Protein AF-A0A816FSH5-F1 (afdb_monomer_lite)

Sequence (154 aa):
LALAVTDDYLHYEYKNKTFIEIRSDYFDSELVEPGPEPQRLSDGNYLFLYNSARRLPLPNNHFKPDWDREYNLGWVIMDGNDPTKILARSERPILTPKLDWERCDFTSKKWARRGLTPRVVFAEGWKKIATNQFILWYQGCDTVTGIAKVIVEF

Radius of gyration: 16.86 Å; chains: 1; bounding box: 37×35×50 Å

Secondary structure (DSSP, 8-state):
-EEEE-SSSS-PEEEEEESS---TTSTTSSEEEE-SPPEE-TTS-EEEEEEEEEE-PPPTT-SSTT--EEEEEEEEEE-SS-TTSEEEE-SS-SB---SHHHH--TT-TTTTTT-SSSSBEEEEEEEEEETTEEEEEEEETTTEEEEEEEE---

Organism: NCBI:txid433720

Structure (mmCIF, N/CA/C/O backbone):
data_AF-A0A816FSH5-F1
#
_entry.id   AF-A0A816FSH5-F1
#
loop_
_atom_site.group_PDB
_atom_site.id
_atom_site.type_symbol
_atom_site.label_atom_id
_atom_site.label_alt_id
_atom_site.label_comp_id
_atom_site.label_asym_id
_atom_site.label_entity_id
_atom_site.label_seq_id
_atom_site.pdbx_PDB_ins_code
_atom_site.Cartn_x
_atom_site.Cartn_y
_atom_site.Cartn_z
_atom_site.occupancy
_atom_site.B_iso_or_equiv
_atom_site.auth_seq_id
_atom_site.auth_comp_id
_atom_site.auth_asym_id
_atom_site.auth_atom_id
_atom_site.pdbx_PDB_model_num
ATOM 1 N N . LEU A 1 1 ? -1.770 -12.010 5.011 1.00 89.81 1 LEU A N 1
ATOM 2 C CA . LEU A 1 1 ? -1.478 -11.194 6.211 1.00 89.81 1 LEU A CA 1
ATOM 3 C C . LEU A 1 1 ? -2.053 -11.834 7.453 1.00 89.81 1 LEU A C 1
ATOM 5 O O . LEU A 1 1 ? -3.219 -12.201 7.433 1.00 89.81 1 LEU A O 1
ATOM 9 N N . ALA A 1 2 ? -1.255 -11.945 8.508 1.00 91.81 2 ALA A N 1
ATOM 10 C CA . ALA A 1 2 ? -1.681 -12.445 9.813 1.00 91.81 2 ALA A CA 1
ATOM 11 C C . ALA A 1 2 ? -1.414 -11.392 10.900 1.00 91.81 2 ALA A C 1
ATOM 13 O O . ALA A 1 2 ? -0.844 -10.340 10.606 1.00 91.81 2 ALA A O 1
ATOM 14 N N . LEU A 1 3 ? -1.859 -11.657 12.128 1.00 92.19 3 LEU A N 1
ATOM 15 C CA . LEU A 1 3 ? -1.831 -10.695 13.229 1.00 92.19 3 LEU A CA 1
ATOM 16 C C . LEU A 1 3 ? -0.958 -11.195 14.378 1.00 92.19 3 LEU A C 1
ATOM 18 O O . LEU A 1 3 ? -0.938 -12.383 14.695 1.00 92.19 3 LEU A O 1
ATOM 22 N N . ALA A 1 4 ? -0.296 -10.259 15.045 1.00 93.38 4 ALA A N 1
ATOM 23 C CA . ALA A 1 4 ? 0.326 -10.473 16.340 1.00 93.38 4 ALA A CA 1
ATOM 24 C C . ALA A 1 4 ? -0.009 -9.286 17.248 1.00 93.38 4 ALA A C 1
ATOM 26 O O . ALA A 1 4 ? -0.170 -8.167 16.760 1.00 93.38 4 ALA A O 1
ATOM 27 N N . VAL A 1 5 ? -0.146 -9.532 18.549 1.00 93.50 5 VAL A N 1
ATOM 28 C CA . VAL A 1 5 ? -0.481 -8.499 19.543 1.00 93.50 5 VAL A CA 1
ATOM 29 C C . VAL A 1 5 ? 0.529 -8.506 20.676 1.00 93.50 5 VAL A C 1
ATOM 31 O O . VAL A 1 5 ? 1.139 -9.533 20.959 1.00 93.50 5 VAL A O 1
ATOM 34 N N . THR A 1 6 ? 0.690 -7.364 21.325 1.00 95.75 6 THR A N 1
ATOM 35 C CA . THR A 1 6 ? 1.563 -7.176 22.481 1.00 95.75 6 THR A CA 1
ATOM 36 C C . THR A 1 6 ? 0.994 -6.053 23.342 1.00 95.75 6 THR A C 1
ATOM 38 O O . THR A 1 6 ? 0.363 -5.141 22.805 1.00 95.75 6 THR A O 1
ATOM 41 N N . ASP A 1 7 ? 1.255 -6.103 24.646 1.00 96.94 7 ASP A N 1
ATOM 42 C CA . ASP A 1 7 ? 0.944 -5.020 25.588 1.00 96.94 7 ASP A CA 1
ATOM 43 C C . ASP A 1 7 ? 2.209 -4.265 26.048 1.00 96.94 7 ASP A C 1
ATOM 45 O O . ASP A 1 7 ? 2.110 -3.246 26.730 1.00 96.94 7 ASP A O 1
ATOM 49 N N . ASP A 1 8 ? 3.406 -4.746 25.680 1.00 96.44 8 ASP A N 1
ATOM 50 C CA . ASP A 1 8 ? 4.692 -4.237 26.181 1.00 96.44 8 ASP A CA 1
ATOM 51 C C . ASP A 1 8 ? 5.736 -3.943 25.092 1.00 96.44 8 ASP A C 1
ATOM 53 O O . ASP A 1 8 ? 6.848 -3.523 25.410 1.00 96.44 8 ASP A O 1
ATOM 57 N N . TYR A 1 9 ? 5.381 -4.129 23.816 1.00 95.06 9 TYR A N 1
ATOM 58 C CA . TYR A 1 9 ? 6.255 -3.956 22.647 1.00 95.06 9 TYR A CA 1
ATOM 59 C C . TYR A 1 9 ? 7.437 -4.936 22.559 1.00 95.06 9 TYR A C 1
ATOM 61 O O . TYR A 1 9 ? 8.246 -4.820 21.636 1.00 95.06 9 TYR A O 1
ATOM 69 N N . LEU A 1 10 ? 7.533 -5.912 23.465 1.00 96.88 10 LEU A N 1
ATOM 70 C CA . LEU A 1 10 ? 8.632 -6.877 23.542 1.00 96.88 10 LEU A CA 1
ATOM 71 C C . LEU A 1 10 ? 8.151 -8.305 23.276 1.00 96.88 10 LEU A C 1
ATOM 73 O O . LEU A 1 10 ? 8.797 -9.046 22.535 1.00 96.88 10 LEU A O 1
ATOM 77 N N . HIS A 1 11 ? 7.005 -8.684 23.838 1.00 96.69 11 HIS A N 1
ATOM 78 C CA . HIS A 1 11 ? 6.462 -10.034 23.751 1.00 96.69 11 HIS A CA 1
ATOM 79 C C . HIS A 1 11 ? 5.210 -10.038 22.878 1.00 96.69 11 HIS A C 1
ATOM 81 O O . HIS A 1 11 ? 4.171 -9.492 23.251 1.00 96.69 11 HIS A O 1
ATOM 87 N N . TYR A 1 12 ? 5.318 -10.659 21.703 1.00 96.50 12 TYR A N 1
ATOM 88 C CA . TYR A 1 12 ? 4.231 -10.743 20.734 1.00 96.50 12 TYR A CA 1
ATOM 89 C C . TYR A 1 12 ? 3.567 -12.119 20.758 1.00 96.50 12 TYR A C 1
ATOM 91 O O . TYR A 1 12 ? 4.228 -13.148 20.620 1.00 96.50 12 TYR A O 1
ATOM 99 N N . GLU A 1 13 ? 2.242 -12.130 20.862 1.00 95.50 13 GLU A N 1
ATOM 100 C CA . GLU A 1 13 ? 1.418 -13.321 20.694 1.00 95.50 13 GLU A C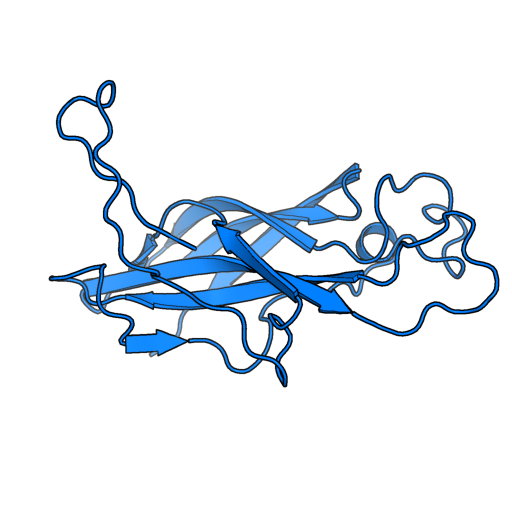A 1
ATOM 101 C C . GLU A 1 13 ? 0.867 -13.365 19.266 1.00 95.50 13 GLU A C 1
ATOM 103 O O . GLU A 1 13 ? 0.080 -12.505 18.858 1.00 95.50 13 GLU A O 1
ATOM 108 N N . TYR A 1 14 ? 1.259 -14.388 18.505 1.00 92.56 14 TYR A N 1
ATOM 109 C CA . TYR A 1 14 ? 0.691 -14.653 17.189 1.00 92.56 14 TYR A CA 1
ATOM 110 C C . TYR A 1 14 ? -0.777 -15.068 17.314 1.00 92.56 14 TYR A C 1
ATOM 112 O O . TYR A 1 14 ? -1.109 -16.082 17.932 1.00 92.56 14 TYR A O 1
ATOM 120 N N . LYS A 1 15 ? -1.666 -14.314 16.671 1.00 88.50 15 LYS A N 1
ATOM 121 C CA . LYS A 1 15 ? -3.071 -14.684 16.540 1.00 88.50 15 LYS A CA 1
ATOM 122 C C . LYS A 1 15 ? -3.189 -15.509 15.267 1.00 88.50 15 LYS A C 1
ATOM 124 O O . LYS A 1 15 ? -3.054 -14.970 14.173 1.00 88.50 15 LYS A O 1
ATOM 129 N N . ASN A 1 16 ? -3.434 -16.814 15.416 1.00 77.00 16 ASN A N 1
ATOM 130 C CA . ASN A 1 16 ? -3.551 -17.791 14.323 1.00 77.00 16 ASN A CA 1
ATOM 131 C C . ASN A 1 16 ? -4.821 -17.595 13.470 1.00 77.00 16 ASN A C 1
ATOM 133 O O . ASN A 1 16 ? -5.653 -18.488 13.329 1.00 77.00 16 ASN A O 1
ATOM 137 N N . LYS A 1 17 ? -4.994 -16.382 12.949 1.00 80.38 17 LYS A N 1
ATOM 138 C CA . LYS A 1 17 ? -6.107 -15.918 12.136 1.00 80.38 17 LYS A CA 1
ATOM 139 C C . LYS A 1 17 ? -5.515 -15.142 10.969 1.00 80.38 17 LYS A C 1
ATOM 141 O O . LYS A 1 17 ? -4.862 -14.113 11.165 1.00 80.38 17 LYS A O 1
ATOM 146 N N . THR A 1 18 ? -5.767 -15.618 9.755 1.00 85.00 18 THR A N 1
ATOM 147 C CA . THR A 1 18 ? -5.470 -14.828 8.565 1.00 85.00 18 THR A CA 1
ATOM 148 C C . THR A 1 18 ? -6.380 -13.607 8.555 1.00 85.00 18 THR A C 1
ATOM 150 O O . THR A 1 18 ? -7.596 -13.713 8.702 1.00 85.00 18 THR A O 1
ATOM 153 N N . PHE A 1 19 ? -5.775 -12.433 8.438 1.00 90.31 19 PHE A N 1
ATOM 154 C CA . PHE A 1 19 ? -6.462 -11.152 8.428 1.00 90.31 19 PHE A CA 1
ATOM 155 C C . PHE A 1 19 ? -6.829 -10.724 7.007 1.00 90.31 19 PHE A C 1
ATOM 157 O O . PHE A 1 19 ? -7.977 -10.389 6.742 1.00 90.31 19 PHE A O 1
ATOM 164 N N . ILE A 1 20 ? -5.871 -10.798 6.077 1.00 94.94 20 ILE A N 1
ATOM 165 C CA . ILE A 1 20 ? -6.096 -10.502 4.654 1.00 94.94 20 ILE A CA 1
ATOM 166 C C . ILE A 1 20 ? -5.455 -11.600 3.811 1.00 94.94 20 ILE A C 1
ATOM 168 O O . ILE A 1 20 ? -4.253 -11.851 3.923 1.00 94.94 20 ILE A O 1
ATOM 172 N N . GLU A 1 21 ? -6.254 -12.235 2.960 1.00 96.06 21 GLU A N 1
ATOM 173 C CA . GLU A 1 21 ? -5.834 -13.293 2.036 1.00 96.06 21 GLU A CA 1
ATOM 174 C C . GLU A 1 21 ? -5.641 -12.763 0.615 1.00 96.06 21 GLU A C 1
ATOM 176 O O . GLU A 1 21 ? -6.224 -11.741 0.236 1.00 96.06 21 GLU A O 1
ATOM 181 N N . ILE A 1 22 ? -4.830 -13.466 -0.176 1.00 97.56 22 ILE A N 1
ATOM 182 C CA . ILE A 1 22 ? -4.740 -13.242 -1.623 1.00 97.56 22 ILE A CA 1
ATOM 183 C C . ILE A 1 22 ? -6.084 -13.539 -2.302 1.00 97.56 22 ILE A C 1
ATOM 185 O O . ILE A 1 22 ? -6.889 -14.316 -1.788 1.00 97.56 22 ILE A O 1
ATOM 189 N N . ARG A 1 23 ? -6.328 -12.935 -3.467 1.00 97.12 23 ARG A N 1
ATOM 190 C CA . ARG A 1 23 ? -7.519 -13.209 -4.289 1.00 97.12 23 ARG A CA 1
ATOM 191 C C . ARG A 1 23 ? -7.087 -13.500 -5.724 1.00 97.12 23 ARG A C 1
ATOM 193 O O . ARG A 1 23 ? -6.554 -12.612 -6.381 1.00 97.12 23 ARG A O 1
ATOM 200 N N . SER A 1 24 ? -7.324 -14.719 -6.211 1.00 93.81 24 SER A N 1
ATOM 201 C CA . SER A 1 24 ? -6.793 -15.221 -7.494 1.00 93.81 24 SER A CA 1
ATOM 202 C C . SER A 1 24 ? -7.036 -14.294 -8.689 1.00 93.81 24 SER A C 1
ATOM 204 O O . SER A 1 24 ? -6.142 -14.120 -9.511 1.00 93.81 24 SER A O 1
ATOM 206 N N . ASP A 1 25 ? -8.206 -13.655 -8.752 1.00 93.31 25 ASP A N 1
ATOM 207 C CA . ASP A 1 25 ? -8.637 -12.865 -9.915 1.00 93.31 25 ASP A CA 1
ATOM 208 C C . ASP A 1 25 ? -8.410 -11.350 -9.761 1.00 93.31 25 ASP A C 1
ATOM 210 O O . ASP A 1 25 ? -8.940 -10.547 -10.530 1.00 93.31 25 ASP A O 1
ATOM 214 N N . TYR A 1 26 ? -7.633 -10.935 -8.758 1.00 97.06 26 TYR A N 1
ATOM 215 C CA . TYR A 1 26 ? -7.416 -9.527 -8.424 1.00 97.06 26 TYR A CA 1
ATOM 216 C C . TYR A 1 26 ? -5.940 -9.124 -8.544 1.00 97.06 26 TYR A C 1
ATOM 218 O O . TYR A 1 26 ? -5.056 -9.909 -8.890 1.00 97.06 26 TYR A O 1
ATOM 226 N N . PHE A 1 27 ? -5.667 -7.844 -8.285 1.00 97.62 27 PHE A N 1
ATOM 227 C CA . PHE A 1 27 ? -4.315 -7.277 -8.304 1.00 97.62 27 PHE A CA 1
ATOM 228 C C . PHE A 1 27 ? -3.417 -7.783 -7.162 1.00 97.62 27 PHE A C 1
ATOM 230 O O . PHE A 1 27 ? -2.206 -7.590 -7.203 1.00 97.62 27 PHE A O 1
ATOM 237 N N . ASP A 1 28 ? -4.023 -8.428 -6.171 1.00 97.75 28 ASP A N 1
ATOM 238 C CA . ASP A 1 28 ? -3.427 -8.984 -4.966 1.00 97.75 28 ASP A CA 1
ATOM 239 C C . ASP A 1 28 ? -3.528 -10.517 -4.944 1.00 97.75 28 ASP A C 1
ATOM 241 O O . ASP A 1 28 ? -3.876 -11.136 -3.936 1.00 97.75 28 ASP A O 1
ATOM 245 N N . SER A 1 29 ? -3.248 -11.123 -6.097 1.00 97.69 29 SER A N 1
ATOM 246 C CA . SER A 1 29 ? -3.382 -12.558 -6.352 1.00 97.69 29 SER A CA 1
ATOM 247 C C . SER A 1 29 ? -2.169 -13.391 -5.953 1.00 97.69 29 SER A C 1
ATOM 249 O O . SER A 1 29 ? -2.325 -14.568 -5.650 1.00 97.69 29 SER A O 1
ATOM 251 N N . GLU A 1 30 ? -0.976 -12.800 -5.918 1.00 96.81 30 GLU A N 1
ATOM 252 C CA . GLU A 1 30 ? 0.270 -13.493 -5.559 1.00 96.81 30 GLU A CA 1
ATOM 253 C C . GLU A 1 30 ? 0.728 -13.132 -4.139 1.00 96.81 30 GLU A C 1
ATOM 255 O O . GLU A 1 30 ? 1.323 -13.953 -3.444 1.00 96.81 30 GLU A O 1
ATOM 260 N N . LEU A 1 31 ? 0.467 -11.896 -3.704 1.00 96.69 31 LEU A N 1
ATOM 261 C CA . LEU A 1 31 ? 0.956 -11.368 -2.433 1.00 96.69 31 LEU A CA 1
ATOM 262 C C . LEU A 1 31 ? -0.028 -10.368 -1.832 1.00 96.69 31 LEU A C 1
ATOM 264 O O . LEU A 1 31 ? -0.592 -9.529 -2.537 1.00 96.69 31 LEU A O 1
ATOM 268 N N . VAL A 1 32 ? -0.138 -10.426 -0.506 1.00 97.69 32 VAL A N 1
ATOM 269 C CA . VAL A 1 32 ? -0.662 -9.359 0.347 1.00 97.69 32 VAL A CA 1
ATOM 270 C C . VAL A 1 32 ? 0.331 -9.169 1.492 1.00 97.69 32 VAL A C 1
ATOM 272 O O . VAL A 1 32 ? 0.541 -10.086 2.290 1.00 97.69 32 VAL A O 1
ATOM 275 N N . GLU A 1 33 ? 0.911 -7.981 1.576 1.00 97.88 33 GLU A N 1
ATOM 276 C CA . GLU A 1 33 ? 1.996 -7.606 2.480 1.00 97.88 33 GLU A CA 1
ATOM 277 C C . GLU A 1 33 ? 1.623 -6.315 3.230 1.00 97.88 33 GLU A C 1
ATOM 279 O O . GLU A 1 33 ? 0.966 -5.450 2.639 1.00 97.88 33 GLU A O 1
ATOM 284 N N . PRO A 1 34 ? 1.947 -6.162 4.530 1.00 96.88 34 PRO A N 1
ATOM 285 C CA . PRO A 1 34 ? 1.503 -4.983 5.254 1.00 96.88 34 PRO A CA 1
ATOM 286 C C . PRO A 1 34 ? 2.214 -3.742 4.702 1.00 96.88 34 PRO A C 1
ATOM 288 O O . PRO A 1 34 ? 3.381 -3.800 4.319 1.00 96.88 34 PRO A O 1
ATOM 291 N N . GLY A 1 35 ? 1.478 -2.636 4.613 1.00 97.44 35 GLY A N 1
ATOM 292 C CA . GLY A 1 35 ? 2.037 -1.326 4.302 1.00 97.44 35 GLY A CA 1
ATOM 293 C C . GLY A 1 35 ? 2.311 -0.526 5.583 1.00 97.44 35 GLY A C 1
ATOM 294 O O . GLY A 1 35 ? 2.671 -1.120 6.603 1.00 97.44 35 GLY A O 1
ATOM 295 N N . PRO A 1 36 ? 2.130 0.808 5.561 1.00 97.62 36 PRO A N 1
ATOM 296 C CA . PRO A 1 36 ? 2.289 1.641 6.750 1.00 97.62 36 PRO A CA 1
ATOM 297 C C . PRO A 1 36 ? 1.201 1.381 7.803 1.00 97.62 36 PRO A C 1
ATOM 299 O O . PRO A 1 36 ? 0.208 0.691 7.560 1.00 97.62 36 PRO A O 1
ATOM 302 N N . GLU A 1 37 ? 1.366 1.979 8.981 1.00 97.00 37 GLU A N 1
ATOM 303 C CA . GLU A 1 37 ? 0.441 1.840 10.102 1.00 97.00 37 GLU A CA 1
ATOM 304 C C . GLU A 1 37 ? -0.991 2.285 9.741 1.00 97.00 37 GLU A C 1
ATOM 306 O O . GLU A 1 37 ? -1.155 3.275 9.033 1.00 97.00 37 GLU A O 1
ATOM 311 N N . PRO A 1 38 ? -2.058 1.624 10.223 1.00 97.12 38 PRO A N 1
ATOM 312 C CA . PRO A 1 38 ? -3.425 2.066 9.954 1.00 97.12 38 PRO A CA 1
ATOM 313 C C . PRO A 1 38 ? -3.708 3.499 10.429 1.00 97.12 38 PRO A C 1
ATOM 315 O O . PRO A 1 38 ? -3.295 3.904 11.514 1.00 97.12 38 PRO A O 1
ATOM 318 N N . GLN A 1 39 ? -4.488 4.257 9.658 1.00 97.81 39 GLN A N 1
ATOM 319 C CA . GLN A 1 39 ? -4.859 5.638 9.974 1.00 97.81 39 GLN A CA 1
ATOM 320 C C . GLN A 1 39 ? -6.339 5.756 10.307 1.00 97.81 39 GLN A C 1
ATOM 322 O O . GLN A 1 39 ? -7.199 5.256 9.584 1.00 97.81 39 GLN A O 1
ATOM 327 N N . ARG A 1 40 ? -6.651 6.478 11.386 1.00 97.31 40 ARG A N 1
ATOM 328 C CA . ARG A 1 40 ? -8.036 6.701 11.809 1.00 97.31 40 ARG A CA 1
ATOM 329 C C . ARG A 1 40 ? -8.720 7.780 10.962 1.00 97.31 40 ARG A C 1
ATOM 331 O O . ARG A 1 40 ? -8.219 8.911 10.849 1.00 97.31 40 ARG A O 1
ATOM 338 N N . LEU A 1 41 ? -9.876 7.429 10.408 1.00 98.31 41 LEU A N 1
ATOM 339 C CA . LEU A 1 41 ? -10.745 8.281 9.599 1.00 98.31 41 LEU A CA 1
ATOM 340 C C . LEU A 1 41 ? -11.761 9.044 10.464 1.00 98.31 41 LEU A C 1
ATOM 342 O O . LEU A 1 41 ? -11.926 8.771 11.655 1.00 98.31 41 LEU A O 1
ATOM 346 N N . SER A 1 42 ? -12.417 10.051 9.879 1.00 97.81 42 SER A N 1
ATOM 347 C CA . SER A 1 42 ? -13.383 10.901 10.593 1.00 97.81 42 SER A CA 1
ATOM 348 C C . SER A 1 42 ? -14.678 10.196 10.994 1.00 97.81 42 SER A C 1
ATOM 350 O O . SER A 1 42 ? -15.354 10.672 11.899 1.00 97.81 42 SER A O 1
ATOM 352 N N . ASP A 1 43 ? -15.027 9.093 10.336 1.00 97.31 43 ASP A N 1
ATOM 353 C CA . ASP A 1 43 ? -16.183 8.248 10.665 1.00 97.31 43 ASP A CA 1
ATOM 354 C C . ASP A 1 43 ? -15.910 7.292 11.846 1.00 97.31 43 ASP A C 1
ATOM 356 O O . ASP A 1 43 ? -16.805 6.583 12.296 1.00 97.31 43 ASP A O 1
ATOM 360 N N . GLY A 1 44 ? -14.678 7.285 12.366 1.00 97.75 44 GLY A N 1
ATOM 361 C CA . GLY A 1 44 ? -14.244 6.445 13.478 1.00 97.75 44 GLY A CA 1
ATOM 362 C C . GLY A 1 44 ? -13.560 5.142 13.063 1.00 97.75 44 GLY A C 1
ATOM 363 O O . GLY A 1 44 ? -12.901 4.549 13.919 1.00 97.75 44 GLY A O 1
ATOM 364 N N . ASN A 1 45 ? -13.647 4.746 11.788 1.00 98.38 45 ASN A N 1
ATOM 365 C CA . ASN A 1 45 ? -13.016 3.545 11.238 1.00 98.38 45 ASN A CA 1
ATOM 366 C C . ASN A 1 45 ? -11.530 3.768 10.915 1.00 98.38 45 ASN A C 1
ATOM 368 O O . ASN A 1 45 ? -11.010 4.888 10.985 1.00 98.38 45 ASN A O 1
ATOM 372 N N . TYR A 1 46 ? -10.828 2.696 10.547 1.00 98.19 46 TYR A N 1
ATOM 373 C CA . TYR A 1 46 ? -9.416 2.751 10.165 1.00 98.19 46 TYR A CA 1
ATOM 374 C C . TYR A 1 46 ? -9.219 2.447 8.683 1.00 98.19 46 TYR A C 1
ATOM 376 O O . TYR A 1 46 ? -9.694 1.431 8.186 1.00 98.19 46 TYR A O 1
ATOM 384 N N . LEU A 1 47 ? -8.446 3.283 7.993 1.00 98.19 47 LEU A N 1
ATOM 385 C CA . LEU A 1 47 ? -7.874 2.967 6.689 1.00 98.19 47 LEU A CA 1
ATOM 386 C C . LEU A 1 47 ? -6.537 2.255 6.894 1.00 98.19 47 LEU A C 1
ATOM 388 O O . LEU A 1 47 ? -5.640 2.798 7.536 1.00 98.19 47 LEU A O 1
ATOM 392 N N . PHE A 1 48 ? -6.375 1.083 6.296 1.00 98.19 48 PHE A N 1
ATOM 393 C CA . PHE A 1 48 ? -5.095 0.385 6.238 1.00 98.19 48 PHE A CA 1
ATOM 394 C C . PHE A 1 48 ? -4.702 0.142 4.783 1.00 98.19 48 PHE A C 1
ATOM 396 O O . PHE A 1 48 ? -5.497 -0.375 3.995 1.00 98.19 48 PHE A O 1
ATOM 403 N N . LEU A 1 49 ? -3.482 0.540 4.425 1.00 98.50 49 LEU A N 1
ATOM 404 C CA . LEU A 1 49 ? -2.910 0.290 3.107 1.00 98.50 49 LEU A CA 1
ATOM 405 C C . LEU A 1 49 ? -2.055 -0.972 3.154 1.00 98.50 49 LEU A C 1
ATOM 407 O O . LEU A 1 49 ? -1.296 -1.176 4.098 1.00 98.50 49 LEU A O 1
ATOM 411 N N . TYR A 1 50 ? -2.153 -1.796 2.118 1.00 98.56 50 TYR A N 1
ATOM 412 C CA . TYR A 1 50 ? -1.341 -3.001 1.983 1.00 98.56 50 TYR A CA 1
ATOM 413 C C . TYR A 1 50 ? -0.679 -3.046 0.613 1.00 98.56 50 TYR A C 1
ATOM 415 O O . TYR A 1 50 ? -1.273 -2.672 -0.404 1.00 98.56 50 TYR A O 1
ATOM 423 N N . ASN A 1 51 ? 0.555 -3.532 0.597 1.00 98.62 51 ASN A N 1
ATOM 424 C CA . ASN A 1 51 ? 1.272 -3.841 -0.624 1.00 98.62 51 ASN A CA 1
ATOM 425 C C . ASN A 1 51 ? 0.792 -5.188 -1.155 1.00 98.62 51 ASN A C 1
ATOM 427 O O . ASN A 1 51 ? 0.356 -6.071 -0.415 1.00 98.62 51 ASN A O 1
ATOM 431 N N . SER A 1 52 ? 0.832 -5.344 -2.465 1.00 98.38 52 SER A N 1
ATOM 432 C CA . SER A 1 52 ? 0.317 -6.529 -3.130 1.00 98.38 52 SER A CA 1
ATOM 433 C C . SER A 1 52 ? 1.119 -6.837 -4.372 1.00 98.38 52 SER A C 1
ATOM 435 O O . SER A 1 52 ? 1.813 -5.963 -4.887 1.00 98.38 52 SER A O 1
ATOM 437 N N . ALA A 1 53 ? 1.001 -8.062 -4.866 1.00 97.62 53 ALA A N 1
ATOM 438 C CA . ALA A 1 53 ? 1.566 -8.433 -6.149 1.00 97.62 53 ALA A CA 1
ATOM 439 C C . ALA A 1 53 ? 0.581 -9.268 -6.957 1.00 97.62 53 ALA A C 1
ATOM 441 O O . ALA A 1 53 ? -0.186 -10.066 -6.411 1.00 97.62 53 ALA A O 1
ATOM 442 N N . ARG A 1 54 ? 0.691 -9.127 -8.276 1.00 96.50 54 ARG A N 1
ATOM 443 C CA . ARG A 1 54 ? 0.144 -10.057 -9.264 1.00 96.50 54 ARG A CA 1
ATOM 444 C C . ARG A 1 54 ? 1.232 -10.451 -10.247 1.00 96.50 54 ARG A C 1
ATOM 446 O O . ARG A 1 54 ? 2.164 -9.680 -10.486 1.00 96.50 54 ARG A O 1
ATOM 453 N N . ARG A 1 55 ? 1.084 -11.621 -10.859 1.00 93.44 55 ARG A N 1
ATOM 454 C CA . ARG A 1 55 ? 1.917 -12.013 -11.997 1.00 93.44 55 ARG A CA 1
ATOM 455 C C . ARG A 1 55 ? 1.392 -11.381 -13.279 1.00 93.44 55 ARG A C 1
ATOM 457 O O . ARG A 1 55 ? 0.192 -11.381 -13.541 1.00 93.44 55 ARG A O 1
ATOM 464 N N . LEU A 1 56 ? 2.306 -10.867 -14.086 1.00 88.31 56 LEU A N 1
ATOM 465 C CA . LEU A 1 56 ? 2.088 -10.376 -15.434 1.00 88.31 56 LEU A CA 1
ATOM 466 C C . LEU A 1 56 ? 3.091 -11.050 -16.373 1.00 88.31 56 LEU A C 1
ATOM 468 O O . LEU A 1 56 ? 4.265 -11.177 -16.009 1.00 88.31 56 LEU A O 1
ATOM 472 N N . PRO A 1 57 ? 2.686 -11.397 -17.608 1.00 82.00 57 PRO A N 1
ATOM 473 C CA . PRO A 1 57 ? 3.612 -11.899 -18.611 1.00 82.00 57 PRO A CA 1
ATOM 474 C C . PRO A 1 57 ? 4.838 -10.989 -18.735 1.00 82.00 57 PRO A C 1
ATOM 476 O O . PRO A 1 57 ? 4.723 -9.760 -18.822 1.00 82.00 57 PRO A O 1
ATOM 479 N N . LEU A 1 58 ? 6.022 -11.594 -18.723 1.00 68.19 58 LEU A N 1
ATOM 480 C CA . LEU A 1 58 ? 7.247 -10.885 -19.047 1.00 68.19 58 LEU A CA 1
ATOM 481 C C . LEU A 1 58 ? 7.335 -10.709 -20.564 1.00 68.19 58 LEU A C 1
ATOM 483 O O . LEU A 1 58 ? 7.133 -11.673 -21.303 1.00 68.19 58 LEU A O 1
ATOM 487 N N . PRO A 1 59 ? 7.690 -9.516 -21.057 1.00 58.59 59 PRO A N 1
ATOM 488 C CA . PRO A 1 59 ? 8.208 -9.417 -22.405 1.00 58.59 59 PRO A CA 1
ATOM 489 C C . PRO A 1 59 ? 9.526 -10.195 -22.473 1.00 58.59 59 PRO A C 1
ATOM 491 O O . PRO A 1 59 ? 10.419 -9.998 -21.642 1.00 58.59 59 PRO A O 1
ATOM 494 N N . ASN A 1 60 ? 9.654 -11.066 -23.477 1.00 53.94 60 ASN A N 1
ATOM 495 C CA . ASN A 1 60 ? 10.941 -11.648 -23.853 1.00 53.94 60 ASN A CA 1
ATOM 496 C C . ASN A 1 60 ? 11.951 -10.493 -23.989 1.00 53.94 60 ASN A C 1
ATOM 498 O O . ASN A 1 60 ? 11.661 -9.537 -24.707 1.00 53.94 60 ASN A O 1
ATOM 502 N N . ASN A 1 61 ? 13.100 -10.580 -23.303 1.00 58.16 61 ASN A N 1
ATOM 503 C CA . ASN A 1 61 ? 14.199 -9.589 -23.243 1.00 58.16 61 ASN A CA 1
ATOM 504 C C . ASN A 1 61 ? 14.259 -8.652 -22.020 1.00 58.16 61 ASN A C 1
ATOM 506 O O . ASN A 1 61 ? 14.988 -7.657 -22.070 1.00 58.16 61 ASN A O 1
ATOM 510 N N . HIS A 1 62 ? 13.583 -8.935 -20.902 1.00 63.53 62 HIS A N 1
ATOM 511 C CA . HIS A 1 62 ? 13.925 -8.213 -19.672 1.00 63.53 62 HIS A CA 1
ATOM 512 C C . HIS A 1 62 ? 15.334 -8.609 -19.189 1.00 63.53 62 HIS A C 1
ATOM 514 O O . HIS A 1 62 ? 15.672 -9.788 -19.141 1.00 63.53 62 HIS A O 1
ATOM 520 N N . PHE A 1 63 ? 16.166 -7.631 -18.810 1.00 67.19 63 PHE A N 1
ATOM 521 C CA . PHE A 1 63 ? 17.561 -7.864 -18.389 1.00 67.19 63 PHE A CA 1
ATOM 522 C C . PHE A 1 63 ? 17.695 -8.657 -17.078 1.00 67.19 63 PHE A C 1
ATOM 524 O O . PHE A 1 63 ? 18.808 -8.986 -16.673 1.00 67.19 63 PHE A O 1
ATOM 531 N N . LYS A 1 64 ? 16.578 -8.922 -16.395 1.00 67.56 64 LYS A N 1
ATOM 532 C CA . LYS A 1 64 ? 16.521 -9.612 -15.108 1.00 67.56 64 LYS A CA 1
ATOM 533 C C . LYS A 1 64 ? 15.502 -10.758 -15.204 1.00 67.56 64 LYS A C 1
ATOM 535 O O . LYS A 1 64 ? 14.336 -10.454 -15.478 1.00 67.56 64 LYS A O 1
ATOM 540 N N . PRO A 1 65 ? 15.938 -12.026 -15.072 1.00 67.81 65 PRO A N 1
ATOM 541 C CA . PRO A 1 65 ? 15.067 -13.200 -15.169 1.00 67.81 65 PRO A CA 1
ATOM 542 C C . PRO A 1 65 ? 14.102 -13.283 -13.978 1.00 67.81 65 PRO A C 1
ATOM 544 O O . PRO A 1 65 ? 14.423 -12.778 -12.911 1.00 67.81 65 PRO A O 1
ATOM 547 N N . ASP A 1 66 ? 12.944 -13.928 -14.170 1.00 71.38 66 ASP A N 1
ATOM 548 C CA . ASP A 1 66 ? 11.934 -14.249 -13.136 1.00 71.38 66 ASP A CA 1
ATOM 549 C C . ASP A 1 66 ? 11.215 -13.062 -12.481 1.00 71.38 66 ASP A C 1
ATOM 551 O O . ASP A 1 66 ? 10.696 -13.149 -11.370 1.00 71.38 66 ASP A O 1
ATOM 555 N N . TRP A 1 67 ? 11.204 -11.906 -13.146 1.00 78.50 67 TRP A N 1
ATOM 556 C CA . TRP A 1 67 ? 10.660 -10.660 -12.594 1.00 78.50 67 TRP A CA 1
ATOM 557 C C . TRP A 1 67 ? 9.250 -10.380 -13.103 1.00 78.50 67 TRP A C 1
ATOM 559 O O . TRP A 1 67 ? 8.899 -9.265 -13.489 1.00 78.50 67 TRP A O 1
ATOM 569 N N . ASP A 1 68 ? 8.437 -11.435 -13.127 1.00 88.44 68 ASP A N 1
ATOM 570 C CA . ASP A 1 68 ? 7.081 -11.485 -13.673 1.00 88.44 68 ASP A CA 1
ATOM 571 C C . ASP A 1 68 ? 6.030 -10.826 -12.770 1.00 88.44 68 ASP A C 1
ATOM 573 O O . ASP A 1 68 ? 4.853 -10.823 -13.103 1.00 88.44 68 ASP A O 1
ATOM 577 N N . ARG A 1 69 ? 6.432 -10.195 -11.667 1.00 93.06 69 ARG A N 1
ATOM 578 C CA . ARG A 1 69 ? 5.517 -9.531 -10.736 1.00 93.06 69 ARG A CA 1
ATOM 579 C C . ARG A 1 69 ? 5.325 -8.052 -11.063 1.00 93.06 69 ARG A C 1
ATOM 581 O O . ARG A 1 69 ? 6.217 -7.377 -11.579 1.00 93.06 69 ARG A O 1
ATOM 588 N N . GLU A 1 70 ? 4.137 -7.560 -10.750 1.00 95.88 70 GLU A N 1
ATOM 589 C CA . GLU A 1 70 ? 3.831 -6.139 -10.626 1.00 95.88 70 GLU A CA 1
ATOM 590 C C . GLU A 1 70 ? 3.293 -5.891 -9.223 1.00 95.88 70 GLU A C 1
ATOM 592 O O . GLU A 1 70 ? 2.313 -6.523 -8.808 1.00 95.88 70 GLU A O 1
ATOM 597 N N . TYR A 1 71 ? 3.940 -4.971 -8.514 1.00 97.94 71 TYR A N 1
ATOM 598 C CA . TYR A 1 71 ? 3.594 -4.622 -7.148 1.00 97.94 71 TYR A CA 1
ATOM 599 C C . TYR A 1 71 ? 2.702 -3.393 -7.131 1.00 97.94 71 TYR A C 1
ATOM 601 O O . TYR A 1 71 ? 2.962 -2.399 -7.810 1.00 97.94 71 TYR A O 1
ATOM 609 N N . ASN A 1 72 ? 1.621 -3.500 -6.373 1.00 98.56 72 ASN A N 1
ATOM 610 C CA . ASN A 1 72 ? 0.507 -2.573 -6.375 1.00 98.56 72 ASN A CA 1
ATOM 611 C C . ASN A 1 72 ? 0.094 -2.239 -4.940 1.00 98.56 72 ASN A C 1
ATOM 613 O O . ASN A 1 72 ? 0.319 -3.023 -4.016 1.00 98.56 72 ASN A O 1
ATOM 617 N N . LEU A 1 73 ? -0.595 -1.114 -4.768 1.00 98.62 73 LEU A N 1
ATOM 618 C CA . LEU A 1 73 ? -1.105 -0.674 -3.474 1.00 98.62 73 LEU A CA 1
ATOM 619 C C . LEU A 1 73 ? -2.620 -0.867 -3.388 1.00 98.62 73 LEU A C 1
ATOM 621 O O . LEU A 1 73 ? -3.365 -0.312 -4.199 1.00 98.62 73 LEU A O 1
ATOM 625 N N . GLY A 1 74 ? -3.073 -1.620 -2.391 1.00 98.44 74 GLY A N 1
ATOM 626 C CA . GLY A 1 74 ? -4.481 -1.786 -2.041 1.00 98.44 74 GLY A CA 1
ATOM 627 C C . GLY A 1 74 ? -4.841 -1.101 -0.725 1.00 98.44 74 GLY A C 1
ATOM 628 O O . GLY A 1 74 ? -3.973 -0.605 -0.005 1.00 98.44 74 GLY A O 1
ATOM 629 N N . TRP A 1 75 ? -6.133 -1.093 -0.395 1.00 98.31 75 TRP A N 1
ATOM 630 C CA . TRP A 1 75 ? -6.614 -0.643 0.913 1.00 98.31 75 TRP A CA 1
ATOM 631 C C . TRP A 1 75 ? -7.725 -1.523 1.474 1.00 98.31 75 TRP A C 1
ATOM 633 O O . TRP A 1 75 ? -8.463 -2.179 0.732 1.00 98.31 75 TRP A O 1
ATOM 643 N N . VAL A 1 76 ? -7.850 -1.497 2.798 1.00 98.31 76 VAL A N 1
ATOM 644 C CA . VAL A 1 76 ? -9.017 -1.973 3.541 1.00 98.31 76 VAL A CA 1
ATOM 645 C C . VAL A 1 7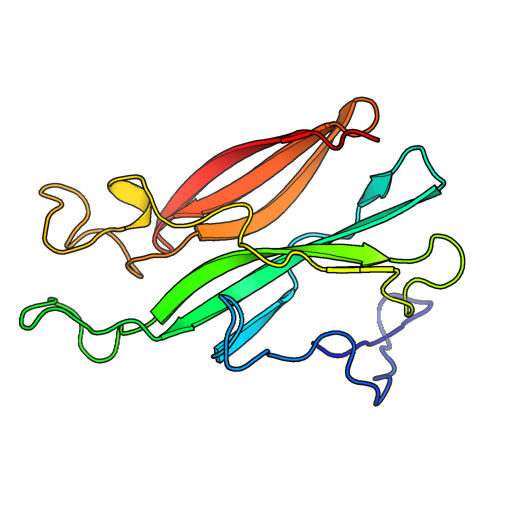6 ? -9.518 -0.892 4.496 1.00 98.31 76 VAL A C 1
ATOM 647 O O . VAL A 1 76 ? -8.731 -0.093 5.006 1.00 98.31 76 VAL A O 1
ATOM 650 N N . ILE A 1 77 ? -10.826 -0.888 4.744 1.00 98.25 77 ILE A N 1
ATOM 651 C CA . ILE A 1 77 ? -11.441 -0.186 5.871 1.00 98.25 77 ILE A CA 1
ATOM 652 C C . ILE A 1 77 ? -11.691 -1.217 6.964 1.00 98.25 77 ILE A C 1
ATOM 654 O O . ILE A 1 77 ? -12.348 -2.228 6.716 1.00 98.25 77 ILE A O 1
ATOM 658 N N . MET A 1 78 ? -11.158 -0.969 8.153 1.00 98.06 78 MET A N 1
ATOM 659 C CA . MET A 1 78 ? -11.343 -1.804 9.337 1.00 98.06 78 MET A CA 1
ATOM 660 C C . MET A 1 78 ? -12.300 -1.115 10.305 1.00 98.06 78 MET A C 1
ATOM 662 O O . MET A 1 78 ? -12.298 0.116 10.409 1.00 98.06 78 MET A O 1
ATOM 666 N N . ASP A 1 79 ? -13.088 -1.908 11.021 1.00 98.00 79 ASP A N 1
ATOM 667 C CA . ASP A 1 79 ? -14.012 -1.405 12.034 1.00 98.00 79 ASP A CA 1
ATOM 668 C C . ASP A 1 79 ? -13.260 -0.658 13.149 1.00 98.00 79 ASP A C 1
ATOM 670 O O . ASP A 1 79 ? -12.211 -1.095 13.629 1.00 98.00 79 ASP A O 1
ATOM 674 N N . GLY A 1 80 ? -13.792 0.502 13.540 1.00 97.56 80 GLY A N 1
ATOM 675 C CA . GLY A 1 80 ? -13.190 1.372 14.552 1.00 97.56 80 GLY A CA 1
ATOM 676 C C . GLY A 1 80 ? -13.166 0.806 15.977 1.00 97.56 80 GLY A C 1
ATOM 677 O O . GLY A 1 80 ? -12.360 1.257 16.789 1.00 97.56 80 GLY A O 1
ATOM 678 N N . ASN A 1 81 ? -14.034 -0.159 16.289 1.00 97.62 81 ASN A N 1
ATOM 679 C CA . ASN A 1 81 ? -14.126 -0.810 17.598 1.00 97.62 81 ASN A CA 1
ATOM 680 C C . ASN A 1 81 ? -13.431 -2.179 17.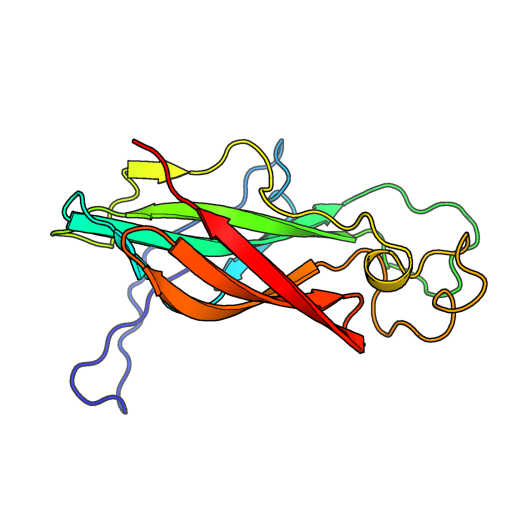616 1.00 97.62 81 ASN A C 1
ATOM 682 O O . ASN A 1 81 ? -12.951 -2.609 18.663 1.00 97.62 81 ASN A O 1
ATOM 686 N N . ASP A 1 82 ? -13.386 -2.870 16.476 1.00 94.69 82 ASP A N 1
ATOM 687 C CA . ASP A 1 82 ? -12.728 -4.169 16.315 1.00 94.69 82 ASP A CA 1
ATOM 688 C C . ASP A 1 82 ? -11.916 -4.206 15.005 1.00 94.69 82 ASP A C 1
ATOM 690 O O . ASP A 1 82 ? -12.436 -4.623 13.965 1.00 94.69 82 ASP A O 1
ATOM 694 N N . PRO A 1 83 ? -10.618 -3.841 15.029 1.00 90.50 83 PRO A N 1
ATOM 695 C CA . PRO A 1 83 ? -9.799 -3.741 13.819 1.00 90.50 83 PRO A CA 1
ATOM 696 C C . PRO A 1 83 ? -9.539 -5.098 13.146 1.00 90.50 83 PRO A C 1
ATOM 698 O O . PRO A 1 83 ? -8.967 -5.146 12.059 1.00 90.50 83 PRO A O 1
ATOM 701 N N . THR A 1 84 ? -9.970 -6.216 13.749 1.00 91.94 84 THR A N 1
ATOM 702 C CA . THR A 1 84 ? -9.916 -7.537 13.107 1.00 91.94 84 THR A CA 1
ATOM 703 C C . THR A 1 84 ? -11.057 -7.763 12.109 1.00 91.94 84 THR A C 1
ATOM 705 O O . THR A 1 84 ? -11.044 -8.769 11.391 1.00 91.94 84 THR A O 1
ATOM 708 N N . LYS A 1 85 ? -12.041 -6.853 12.055 1.00 95.50 85 LYS A N 1
ATOM 709 C CA . LYS A 1 85 ? -13.154 -6.866 11.101 1.00 95.50 85 LYS A CA 1
ATOM 710 C C . LYS A 1 85 ? -12.876 -5.914 9.946 1.00 95.50 85 LYS A C 1
ATOM 712 O O . LYS A 1 85 ? -12.746 -4.707 10.132 1.00 95.50 85 LYS A O 1
ATOM 717 N N . ILE A 1 86 ? -12.841 -6.467 8.739 1.00 96.94 86 ILE A N 1
ATOM 718 C CA . ILE A 1 86 ? -12.722 -5.704 7.496 1.00 96.94 86 ILE A CA 1
ATOM 719 C C . ILE A 1 86 ? -14.128 -5.349 7.017 1.00 96.94 86 ILE A C 1
ATOM 721 O O . ILE A 1 86 ? -14.923 -6.238 6.721 1.00 96.94 86 ILE A O 1
ATOM 725 N N . LEU A 1 87 ? -14.421 -4.053 6.941 1.00 97.75 87 LEU A N 1
ATOM 726 C CA . LEU A 1 87 ? -15.691 -3.507 6.457 1.00 97.75 87 LEU A CA 1
ATOM 727 C C . LEU A 1 87 ? -15.706 -3.366 4.933 1.00 97.75 87 LEU A C 1
ATOM 729 O O . LEU A 1 87 ? -16.733 -3.575 4.296 1.00 97.75 87 LEU A O 1
ATOM 733 N N . ALA A 1 88 ? -14.561 -3.016 4.346 1.00 97.50 88 ALA A N 1
ATOM 734 C CA . ALA A 1 88 ? -14.404 -2.888 2.904 1.00 97.50 88 ALA A CA 1
ATOM 735 C C . ALA A 1 88 ? -12.962 -3.185 2.486 1.00 97.50 88 ALA A C 1
ATOM 737 O O . ALA A 1 88 ? -12.023 -2.963 3.248 1.00 97.50 88 ALA A O 1
ATOM 738 N N . ARG A 1 89 ? -12.779 -3.654 1.252 1.00 97.94 89 ARG A N 1
ATOM 739 C CA . ARG A 1 89 ? -11.474 -3.879 0.618 1.00 97.94 89 ARG A CA 1
ATOM 740 C C . ARG A 1 89 ? -11.533 -3.390 -0.817 1.00 97.94 89 ARG A C 1
ATOM 742 O O . ARG A 1 89 ? -12.525 -3.620 -1.502 1.00 97.94 89 ARG A O 1
ATOM 749 N N . SER A 1 90 ? -10.463 -2.760 -1.284 1.00 97.81 90 SER A N 1
ATOM 750 C CA . SER A 1 90 ? -10.397 -2.247 -2.648 1.00 97.81 90 SER A CA 1
ATOM 751 C C . SER A 1 90 ? -10.514 -3.367 -3.694 1.00 97.81 90 SER A C 1
ATOM 753 O O . SER A 1 90 ? -9.849 -4.402 -3.608 1.00 97.81 90 SER A O 1
ATOM 755 N N . GLU A 1 91 ? -11.349 -3.170 -4.717 1.00 97.50 91 GLU A N 1
ATOM 756 C CA . GLU A 1 91 ? -11.441 -4.083 -5.873 1.00 97.50 91 GLU A CA 1
ATOM 757 C C . GLU A 1 91 ? -10.327 -3.841 -6.900 1.00 97.50 91 GLU A C 1
ATOM 759 O O . GLU A 1 91 ? -9.978 -4.715 -7.688 1.00 97.50 91 GLU A O 1
ATOM 764 N N . ARG A 1 92 ? -9.747 -2.639 -6.885 1.00 98.00 92 ARG A N 1
ATOM 765 C CA . ARG A 1 92 ? -8.663 -2.203 -7.768 1.00 98.00 92 ARG A CA 1
ATOM 766 C C . ARG A 1 92 ? -7.529 -1.607 -6.935 1.00 98.00 92 ARG A C 1
ATOM 768 O O . ARG A 1 92 ? -7.790 -1.138 -5.821 1.00 98.00 92 ARG A O 1
ATOM 775 N N . PRO A 1 93 ? -6.291 -1.599 -7.450 1.00 98.06 93 PRO A N 1
ATOM 776 C CA . PRO A 1 93 ? -5.205 -0.920 -6.768 1.00 98.06 93 PRO A CA 1
ATOM 777 C C . PRO A 1 93 ? -5.422 0.595 -6.813 1.00 98.06 93 PRO A C 1
ATOM 779 O O . PRO A 1 93 ? -5.850 1.137 -7.834 1.00 98.06 93 PRO A O 1
ATOM 782 N N . ILE A 1 94 ? -5.104 1.287 -5.720 1.00 97.25 94 ILE A N 1
ATOM 783 C CA . ILE A 1 94 ? -5.095 2.757 -5.681 1.00 97.25 94 ILE A CA 1
ATOM 784 C C . ILE A 1 94 ? -3.819 3.343 -6.278 1.00 97.25 94 ILE A C 1
ATOM 786 O O . ILE A 1 94 ? -3.834 4.471 -6.767 1.00 97.25 94 ILE A O 1
ATOM 790 N N . LEU A 1 95 ? -2.732 2.570 -6.278 1.00 98.25 95 LEU A N 1
ATOM 791 C CA . LEU A 1 95 ? -1.480 2.927 -6.929 1.00 98.25 95 LEU A CA 1
ATOM 792 C C . LEU A 1 95 ? -0.905 1.704 -7.641 1.00 98.25 95 LEU A C 1
ATOM 794 O O . LEU A 1 95 ? -0.895 0.599 -7.100 1.00 98.25 95 LEU A O 1
ATOM 798 N N . THR A 1 96 ? -0.444 1.923 -8.867 1.00 98.06 96 THR A N 1
ATOM 799 C CA . THR A 1 96 ? 0.169 0.918 -9.741 1.00 98.06 96 THR A CA 1
ATOM 800 C C . THR A 1 96 ? 1.313 1.582 -10.515 1.00 98.06 96 THR A C 1
ATOM 802 O O . THR A 1 96 ? 1.207 2.789 -10.774 1.00 98.06 96 THR A O 1
ATOM 805 N N . PRO A 1 97 ? 2.384 0.862 -10.893 1.00 97.31 97 PRO A N 1
ATOM 806 C CA . PRO A 1 97 ? 3.538 1.455 -11.564 1.00 97.31 97 PRO A CA 1
ATOM 807 C C . PRO A 1 97 ? 3.173 2.091 -12.916 1.00 97.31 97 PRO A C 1
ATOM 809 O O . PRO A 1 97 ? 2.810 1.411 -13.876 1.00 97.31 97 PRO A O 1
ATOM 812 N N . LYS A 1 98 ? 3.300 3.415 -13.029 1.00 96.44 98 LYS A N 1
ATOM 813 C CA . LYS A 1 98 ? 2.955 4.203 -14.230 1.00 96.44 98 LYS A CA 1
ATOM 814 C C . LYS A 1 98 ? 4.045 5.169 -14.669 1.00 96.44 98 LYS A C 1
ATOM 816 O O . LYS A 1 98 ? 4.024 5.629 -15.812 1.00 96.44 98 LYS A O 1
ATOM 821 N N . LEU A 1 99 ? 4.987 5.502 -13.804 1.00 97.38 99 LEU A N 1
ATOM 822 C CA . LEU A 1 99 ? 6.084 6.404 -14.117 1.00 97.38 99 LEU A CA 1
ATOM 823 C C . LEU A 1 99 ? 7.322 5.616 -14.543 1.00 97.38 99 LEU A C 1
ATOM 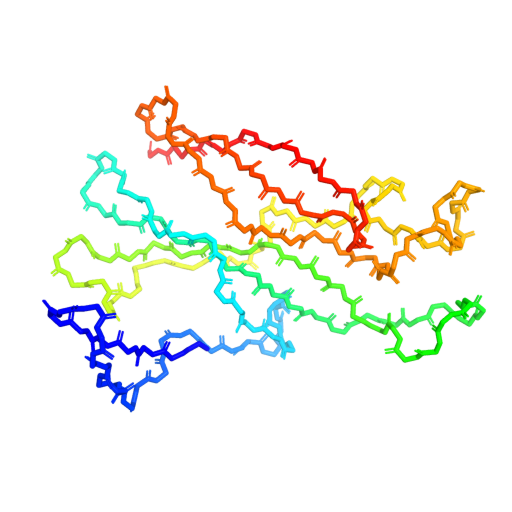825 O O . LEU A 1 99 ? 7.499 4.449 -14.202 1.00 97.38 99 LEU A O 1
ATOM 829 N N . ASP A 1 100 ? 8.196 6.272 -15.304 1.00 96.00 100 ASP A N 1
ATOM 830 C CA . ASP A 1 100 ? 9.426 5.668 -15.835 1.00 96.00 100 ASP A CA 1
ATOM 831 C C . ASP A 1 100 ? 10.297 5.040 -14.726 1.00 96.00 100 ASP A C 1
ATOM 833 O O . ASP A 1 100 ? 10.841 3.950 -14.885 1.00 96.00 100 ASP A O 1
ATOM 837 N N . TRP A 1 101 ? 10.356 5.701 -13.568 1.00 96.44 101 TRP A N 1
ATOM 838 C CA . TRP A 1 101 ? 11.105 5.274 -12.384 1.00 96.44 101 TRP A CA 1
ATOM 839 C C . TRP A 1 101 ? 10.336 4.330 -11.443 1.00 96.44 101 TRP A C 1
ATOM 841 O O . TRP A 1 101 ? 10.926 3.850 -10.485 1.00 96.44 101 TRP A O 1
ATOM 851 N N . GLU A 1 102 ? 9.051 4.066 -11.696 1.00 97.25 102 GLU A N 1
ATOM 852 C CA . GLU A 1 102 ? 8.256 3.038 -10.993 1.00 97.25 102 GLU A CA 1
ATOM 853 C C . GLU A 1 102 ? 8.229 1.726 -11.786 1.00 97.25 102 GLU A C 1
ATOM 855 O O . GLU A 1 102 ? 8.198 0.631 -11.224 1.00 97.25 102 GLU A O 1
ATOM 860 N N . ARG A 1 103 ? 8.233 1.823 -13.124 1.00 94.00 103 ARG A N 1
ATOM 861 C CA . ARG A 1 103 ? 8.283 0.652 -13.999 1.00 94.00 103 ARG A CA 1
ATOM 862 C C . ARG A 1 103 ? 9.689 0.101 -14.150 1.00 94.00 103 ARG A C 1
ATOM 864 O O . ARG A 1 103 ? 9.832 -1.113 -14.113 1.00 94.00 103 ARG A O 1
ATOM 871 N N . CYS A 1 104 ? 10.692 0.954 -14.372 1.00 92.31 104 CYS A N 1
ATOM 872 C CA . CYS A 1 104 ? 12.079 0.559 -14.669 1.00 92.31 104 CYS A CA 1
ATOM 873 C C . CYS A 1 104 ? 12.195 -0.591 -15.676 1.00 92.31 104 CYS A C 1
ATOM 875 O O . CYS A 1 104 ? 13.079 -1.439 -15.572 1.00 92.31 104 CYS A O 1
ATOM 877 N N . ASP A 1 105 ? 11.277 -0.623 -16.637 1.00 88.31 105 ASP A N 1
ATOM 878 C CA . ASP A 1 105 ? 11.228 -1.644 -17.670 1.00 88.31 105 ASP A CA 1
ATOM 879 C C . ASP A 1 105 ? 12.173 -1.282 -18.830 1.00 88.31 105 ASP A C 1
ATOM 881 O O . ASP A 1 105 ? 12.797 -0.218 -18.865 1.00 88.31 105 ASP A O 1
ATOM 885 N N . PHE A 1 106 ? 12.264 -2.173 -19.814 1.00 87.62 106 PHE A N 1
ATOM 886 C CA . PHE A 1 106 ? 13.116 -2.028 -20.997 1.00 87.62 106 PHE A CA 1
ATOM 887 C C . PHE A 1 106 ? 12.785 -0.810 -21.881 1.00 87.62 106 PHE A C 1
ATOM 889 O O . PHE A 1 106 ? 13.594 -0.454 -22.739 1.00 87.62 106 PHE A O 1
ATOM 896 N N . THR A 1 107 ? 11.628 -0.162 -21.696 1.00 87.75 107 THR A N 1
ATOM 897 C CA . THR A 1 107 ? 11.272 1.070 -22.420 1.00 87.75 107 THR A CA 1
ATOM 898 C C . THR A 1 107 ? 12.004 2.290 -21.855 1.00 87.75 107 THR A C 1
ATOM 900 O O . THR A 1 107 ? 12.175 3.297 -22.548 1.00 87.75 107 THR A O 1
ATOM 903 N N . SER A 1 108 ? 12.507 2.192 -20.621 1.00 90.50 108 SER A N 1
ATOM 904 C CA . SER A 1 108 ? 13.216 3.271 -19.947 1.00 90.50 108 SER A CA 1
ATOM 905 C C . SER A 1 108 ? 14.675 3.387 -20.391 1.00 90.50 108 SER A C 1
ATOM 907 O O . SER A 1 108 ? 15.496 2.502 -20.157 1.00 90.50 108 SER A O 1
ATOM 909 N N . LYS A 1 109 ? 15.076 4.546 -20.924 1.00 92.38 109 LYS A N 1
ATOM 910 C CA . LYS A 1 109 ? 16.502 4.819 -21.205 1.00 92.38 109 LYS A CA 1
ATOM 911 C C . LYS A 1 109 ? 17.329 5.048 -19.939 1.00 92.38 109 LYS A C 1
ATOM 913 O O . LYS A 1 109 ? 18.543 4.854 -19.954 1.00 92.38 109 LYS A O 1
ATOM 918 N N . LYS A 1 110 ? 16.692 5.506 -18.858 1.00 94.69 110 LYS A N 1
ATOM 919 C CA . LYS A 1 110 ? 17.374 5.900 -17.619 1.00 94.69 110 LYS A CA 1
ATOM 920 C C . LYS A 1 110 ? 17.310 4.803 -16.566 1.00 94.69 110 LYS A C 1
ATOM 922 O O . LYS A 1 110 ? 18.328 4.523 -15.938 1.00 94.69 110 LYS A O 1
ATOM 927 N N . TRP A 1 111 ? 16.142 4.201 -16.367 1.00 93.94 111 TRP A N 1
ATOM 928 C CA . TRP A 1 111 ? 15.869 3.351 -15.213 1.00 93.94 111 TRP A CA 1
ATOM 929 C C . TRP A 1 111 ? 15.922 1.851 -15.500 1.00 93.94 111 TRP A C 1
ATOM 931 O O . TRP A 1 111 ? 16.141 1.104 -14.553 1.00 93.94 111 TRP A O 1
ATOM 941 N N . ALA A 1 112 ? 15.878 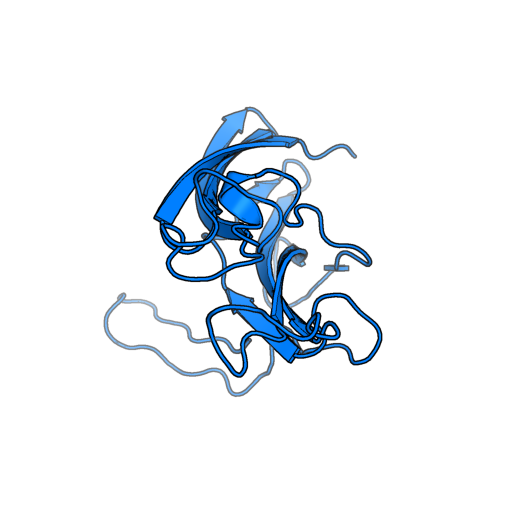1.409 -16.765 1.00 89.62 112 ALA A N 1
ATOM 942 C CA . ALA A 1 112 ? 15.899 -0.019 -17.136 1.00 89.62 112 ALA A CA 1
ATOM 943 C C . ALA A 1 112 ? 17.045 -0.829 -16.504 1.00 89.62 112 ALA A C 1
ATOM 945 O O . ALA A 1 112 ? 16.915 -2.022 -16.250 1.00 89.62 112 ALA A O 1
ATOM 946 N N . ARG A 1 113 ? 18.200 -0.188 -16.275 1.00 89.00 113 ARG A N 1
ATOM 947 C CA . ARG A 1 113 ? 19.388 -0.809 -15.658 1.00 89.00 113 ARG A CA 1
ATOM 948 C C . ARG A 1 113 ? 19.758 -0.223 -14.298 1.00 89.00 113 ARG A C 1
ATOM 950 O O . ARG A 1 113 ? 20.764 -0.626 -13.727 1.00 89.00 113 ARG A O 1
ATOM 957 N N . ARG A 1 114 ? 18.993 0.757 -13.810 1.00 91.38 114 ARG A N 1
ATOM 958 C CA . ARG A 1 114 ? 19.253 1.439 -12.531 1.00 91.38 114 ARG A CA 1
ATOM 959 C C . ARG A 1 114 ? 18.256 1.053 -11.450 1.00 91.38 114 ARG A C 1
ATOM 961 O O . ARG A 1 114 ? 18.628 1.086 -10.288 1.00 91.38 114 ARG A O 1
ATOM 968 N N . GLY A 1 115 ? 17.026 0.708 -11.832 1.00 91.38 115 GLY A N 1
ATOM 969 C CA . GLY A 1 115 ? 16.032 0.184 -10.908 1.00 91.38 115 GLY A CA 1
ATOM 970 C C . GLY A 1 115 ? 16.481 -1.163 -10.361 1.00 91.38 115 GLY A C 1
ATOM 971 O O . GLY A 1 115 ? 16.907 -2.044 -11.126 1.00 91.38 115 GLY A O 1
ATOM 972 N N . LEU A 1 116 ? 16.388 -1.311 -9.044 1.00 91.62 116 LEU A N 1
ATOM 973 C CA . LEU A 1 116 ? 16.624 -2.575 -8.386 1.00 91.62 116 LEU A CA 1
ATOM 974 C C . LEU A 1 116 ? 15.531 -3.536 -8.788 1.00 91.62 116 LEU A C 1
ATOM 976 O O . LEU A 1 116 ? 15.959 -4.478 -9.411 1.00 91.62 116 LEU A O 1
ATOM 980 N N . THR A 1 117 ? 14.232 -3.250 -8.651 1.00 91.12 117 THR A N 1
ATOM 981 C CA . THR A 1 117 ? 13.109 -4.151 -9.021 1.00 91.12 117 THR A CA 1
ATOM 982 C C . THR A 1 117 ? 12.103 -3.461 -9.955 1.00 91.12 117 THR A C 1
ATOM 984 O O . THR A 1 117 ? 11.551 -2.461 -9.562 1.00 91.12 117 THR A O 1
ATOM 987 N N . PRO A 1 118 ? 11.817 -3.876 -11.199 1.00 91.88 118 PRO A N 1
ATOM 988 C CA . PRO A 1 118 ? 10.877 -3.201 -12.081 1.00 91.88 118 PRO A CA 1
ATOM 989 C C . PRO A 1 118 ? 9.442 -3.413 -11.605 1.00 91.88 118 PRO A C 1
ATOM 991 O O . PRO A 1 118 ? 9.130 -4.393 -10.932 1.00 91.88 118 PRO A O 1
ATOM 994 N N . ARG A 1 119 ? 8.546 -2.538 -12.061 1.00 93.81 119 ARG A N 1
ATOM 995 C CA . ARG A 1 119 ? 7.102 -2.611 -11.809 1.00 93.81 119 ARG A CA 1
ATOM 996 C C . ARG A 1 119 ? 6.792 -2.667 -10.313 1.00 93.81 119 ARG A C 1
ATOM 998 O O . ARG A 1 119 ? 5.984 -3.486 -9.874 1.00 93.81 119 ARG A O 1
ATOM 1005 N N . VAL A 1 120 ? 7.410 -1.765 -9.554 1.00 96.06 120 VAL A N 1
ATOM 1006 C CA . VAL A 1 120 ? 7.166 -1.633 -8.118 1.00 96.06 120 VAL A CA 1
ATOM 1007 C C . VAL A 1 120 ? 6.644 -0.251 -7.790 1.00 96.06 120 VAL A C 1
ATOM 1009 O O . VAL A 1 120 ? 7.290 0.753 -8.089 1.00 96.06 120 VAL A O 1
ATOM 1012 N N . VAL A 1 121 ? 5.495 -0.234 -7.118 1.00 98.44 121 VAL A N 1
ATOM 1013 C CA . VAL A 1 121 ? 5.137 0.796 -6.149 1.00 98.44 121 VAL A CA 1
ATOM 1014 C C . VAL A 1 121 ? 4.947 0.107 -4.800 1.00 98.44 121 VAL A C 1
ATOM 1016 O O . VAL A 1 121 ? 4.217 -0.881 -4.720 1.00 98.44 121 VAL A O 1
ATOM 1019 N N . PHE A 1 122 ? 5.622 0.584 -3.757 1.00 98.50 122 PHE A N 1
ATOM 1020 C CA . PHE A 1 122 ? 5.600 -0.070 -2.444 1.00 98.50 122 PHE A CA 1
ATOM 1021 C C . PHE A 1 122 ? 5.518 0.960 -1.319 1.00 98.50 122 PHE A C 1
ATOM 1023 O O . PHE A 1 122 ? 6.427 1.765 -1.146 1.00 98.50 122 PHE A O 1
ATOM 1030 N N . ALA A 1 123 ? 4.412 0.991 -0.583 1.00 98.44 123 ALA A N 1
ATOM 1031 C CA . ALA A 1 123 ? 4.171 1.971 0.469 1.00 98.44 123 ALA A CA 1
ATOM 1032 C C . ALA A 1 123 ? 4.681 1.490 1.828 1.00 98.44 123 ALA A C 1
ATOM 1034 O O . ALA A 1 123 ? 4.409 0.359 2.225 1.00 98.44 123 ALA A O 1
ATOM 1035 N N . GLU A 1 124 ? 5.335 2.385 2.568 1.00 97.38 124 GLU A N 1
ATOM 1036 C CA . GLU A 1 124 ? 5.945 2.038 3.863 1.00 97.38 124 GLU A CA 1
ATOM 1037 C C . GLU A 1 124 ? 5.787 3.127 4.932 1.00 97.38 124 GLU A C 1
ATOM 1039 O O . GLU A 1 124 ? 5.983 2.875 6.115 1.00 97.38 124 GLU A O 1
ATOM 1044 N N . GLY A 1 125 ? 5.374 4.339 4.555 1.00 97.62 125 GLY A N 1
ATOM 1045 C CA . GLY A 1 125 ? 5.121 5.398 5.525 1.00 97.62 125 GLY A CA 1
ATOM 1046 C C . GLY A 1 125 ? 4.070 6.370 5.035 1.00 97.62 125 GLY A C 1
ATOM 1047 O O . GLY A 1 125 ? 3.958 6.637 3.841 1.00 97.62 125 GLY A O 1
ATOM 1048 N N . TRP A 1 126 ? 3.319 6.955 5.955 1.00 98.06 126 TRP A N 1
ATOM 1049 C CA . TRP A 1 126 ? 2.442 8.082 5.660 1.00 98.06 126 TRP A CA 1
ATOM 1050 C C . TRP A 1 126 ? 2.237 8.967 6.881 1.00 98.06 126 TRP A C 1
ATOM 1052 O O . TRP A 1 126 ? 2.585 8.623 8.003 1.00 98.06 126 TRP A O 1
ATOM 1062 N N . LYS A 1 127 ? 1.713 10.167 6.649 1.00 97.44 127 LYS A N 1
ATOM 1063 C CA . LYS A 1 127 ? 1.449 11.150 7.692 1.00 97.44 127 LYS A CA 1
ATOM 1064 C C . LYS A 1 127 ? 0.134 11.846 7.415 1.00 97.44 127 LYS A C 1
ATOM 1066 O O . LYS A 1 127 ? -0.072 12.383 6.326 1.00 97.44 127 LYS A O 1
ATOM 1071 N N . LYS A 1 128 ? -0.727 11.908 8.427 1.00 97.69 128 LYS A N 1
ATOM 1072 C CA . LYS A 1 128 ? -1.941 12.724 8.394 1.00 97.69 128 LYS A CA 1
ATOM 1073 C C . LYS A 1 128 ? -1.588 14.208 8.283 1.00 97.69 128 LYS A C 1
ATOM 1075 O O . LYS A 1 128 ? -0.782 14.721 9.058 1.00 97.69 128 LYS A O 1
ATOM 1080 N N . ILE A 1 129 ? -2.206 14.889 7.323 1.00 98.12 129 ILE A N 1
ATOM 1081 C CA . ILE A 1 129 ? -2.025 16.328 7.074 1.00 98.12 129 ILE A CA 1
ATOM 1082 C C . ILE A 1 129 ? -3.314 17.135 7.241 1.00 98.12 129 ILE A C 1
ATOM 1084 O O . ILE A 1 129 ? -3.246 18.337 7.470 1.00 98.12 129 ILE A O 1
ATOM 1088 N N . ALA A 1 130 ? -4.478 16.489 7.154 1.00 97.75 130 ALA A N 1
ATOM 1089 C CA . ALA A 1 130 ? -5.776 17.064 7.500 1.00 97.75 130 ALA A CA 1
ATOM 1090 C C . ALA A 1 130 ? -6.779 15.941 7.818 1.00 97.75 130 ALA A C 1
ATOM 1092 O O . ALA A 1 130 ? -6.440 14.753 7.783 1.00 97.75 130 ALA A O 1
ATOM 1093 N N . THR A 1 131 ? -8.028 16.298 8.123 1.00 97.44 131 THR A N 1
ATOM 1094 C CA . THR A 1 131 ? -9.126 15.326 8.219 1.00 97.44 131 THR A CA 1
ATOM 1095 C C . THR A 1 131 ? -9.222 14.538 6.917 1.00 97.44 131 THR A C 1
ATOM 1097 O O . THR A 1 131 ? -9.408 15.133 5.859 1.00 97.44 131 THR A O 1
ATOM 1100 N N . ASN A 1 132 ? -9.053 13.216 7.004 1.00 98.31 132 ASN A N 1
ATOM 1101 C CA . ASN A 1 132 ? -9.084 12.285 5.871 1.00 98.31 132 ASN A CA 1
ATOM 1102 C C . ASN A 1 132 ? -8.078 12.589 4.748 1.00 98.31 132 ASN A C 1
ATOM 1104 O O . ASN A 1 132 ? -8.290 12.182 3.608 1.00 98.31 132 ASN A O 1
ATOM 1108 N N . GLN A 1 133 ? -6.986 13.300 5.049 1.00 98.50 133 GLN A N 1
ATOM 1109 C CA . GLN A 1 133 ? -5.931 13.587 4.077 1.00 98.50 133 GLN A CA 1
ATOM 1110 C C . GLN A 1 133 ? -4.562 13.218 4.632 1.00 98.50 133 GLN A C 1
ATOM 1112 O O . GLN A 1 133 ? -4.207 13.599 5.753 1.00 98.50 133 GLN A O 1
ATOM 1117 N N . PHE A 1 134 ? -3.774 12.533 3.809 1.00 98.38 134 PHE A N 1
ATOM 1118 C CA . PHE A 1 134 ? -2.480 11.974 4.183 1.00 98.38 134 PHE A CA 1
ATOM 1119 C C . PHE A 1 134 ? -1.442 12.238 3.088 1.00 98.38 134 PHE A C 1
ATOM 1121 O O . PHE A 1 134 ? -1.778 12.300 1.905 1.00 98.38 134 PHE A O 1
ATOM 1128 N N . ILE A 1 135 ? -0.177 12.380 3.477 1.00 98.44 135 ILE A N 1
ATOM 1129 C CA . ILE A 1 135 ? 0.969 12.242 2.571 1.00 98.44 135 ILE A CA 1
ATOM 1130 C C . ILE A 1 135 ? 1.491 10.821 2.732 1.00 98.44 135 ILE A C 1
ATOM 1132 O O . ILE A 1 135 ? 1.808 10.431 3.847 1.00 98.44 135 ILE A O 1
ATOM 1136 N N . LEU A 1 136 ? 1.574 10.079 1.635 1.00 98.62 136 LEU A N 1
ATOM 1137 C CA . LEU A 1 136 ? 2.110 8.727 1.535 1.00 98.62 136 LEU A CA 1
ATOM 1138 C C . LEU A 1 136 ? 3.515 8.776 0.938 1.00 98.62 136 LEU A C 1
ATOM 1140 O O . LEU A 1 136 ? 3.693 9.371 -0.122 1.00 98.62 136 LEU A O 1
ATOM 1144 N N . TRP A 1 137 ? 4.474 8.110 1.569 1.00 98.62 137 TRP A N 1
ATOM 1145 C CA . TRP A 1 137 ? 5.777 7.780 1.004 1.00 98.62 137 TRP A CA 1
ATOM 1146 C C . TRP A 1 137 ? 5.744 6.352 0.466 1.00 98.62 137 TRP A C 1
ATOM 1148 O O . TRP A 1 137 ? 5.354 5.413 1.165 1.00 98.62 137 TRP A O 1
ATOM 1158 N N . TYR A 1 138 ? 6.163 6.200 -0.785 1.00 98.62 138 TYR A N 1
ATOM 1159 C CA . TYR A 1 138 ? 6.252 4.906 -1.448 1.00 98.62 138 TYR A CA 1
ATOM 1160 C C . TYR A 1 138 ? 7.546 4.800 -2.245 1.00 98.62 138 TYR A C 1
ATOM 1162 O O . TYR A 1 138 ? 8.152 5.801 -2.623 1.00 98.62 138 TYR A O 1
ATOM 1170 N N . GLN A 1 139 ? 7.977 3.577 -2.498 1.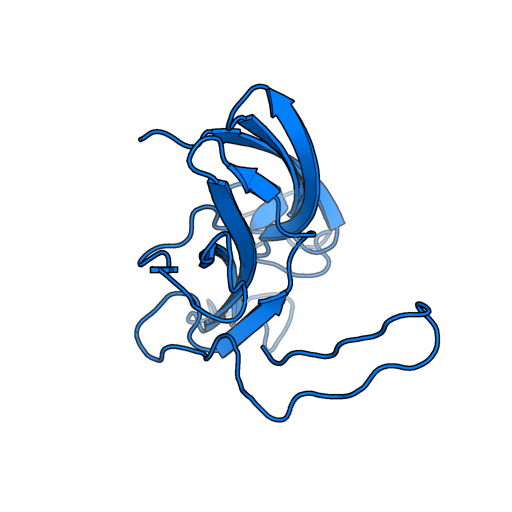00 97.88 139 GLN A N 1
ATOM 1171 C CA . GLN A 1 139 ? 9.158 3.261 -3.275 1.00 97.88 139 GLN A CA 1
ATOM 1172 C C . GLN A 1 139 ? 8.764 2.945 -4.716 1.00 97.88 139 GLN A C 1
ATOM 1174 O O . GLN A 1 139 ? 7.742 2.311 -4.957 1.00 97.88 139 GLN A O 1
ATOM 1179 N N . GLY A 1 140 ? 9.591 3.383 -5.656 1.00 97.69 140 GLY A N 1
ATOM 1180 C CA . GLY A 1 140 ? 9.574 3.051 -7.067 1.00 97.69 140 GLY A CA 1
ATOM 1181 C C . GLY A 1 140 ? 10.820 2.253 -7.407 1.00 97.69 140 GLY A C 1
ATOM 1182 O O . GLY A 1 140 ? 11.954 2.679 -7.163 1.00 97.69 140 GLY A O 1
ATOM 1183 N N . CYS A 1 141 ? 10.588 1.073 -7.945 1.00 95.12 141 CYS A N 1
ATOM 1184 C CA . CYS A 1 141 ? 11.599 0.104 -8.313 1.00 95.12 141 CYS A CA 1
ATOM 1185 C C . CYS A 1 141 ? 12.654 -0.299 -7.270 1.00 95.12 141 CYS A C 1
ATOM 1187 O O . CYS A 1 141 ? 13.808 -0.541 -7.643 1.00 95.12 141 CYS A O 1
ATOM 1189 N N . ASP A 1 142 ? 12.314 -0.317 -5.981 1.00 95.50 142 ASP A N 1
ATOM 1190 C CA . ASP A 1 142 ? 13.270 -0.514 -4.878 1.00 95.50 142 ASP A CA 1
ATOM 1191 C C . ASP A 1 142 ? 14.478 0.439 -4.994 1.00 95.50 142 ASP A C 1
ATOM 1193 O O . ASP A 1 142 ? 15.630 0.067 -4.790 1.00 95.50 142 ASP A O 1
ATOM 1197 N N . THR A 1 143 ? 14.266 1.664 -5.488 1.00 95.81 143 THR A N 1
ATOM 1198 C CA . THR A 1 143 ? 15.368 2.586 -5.831 1.00 95.81 143 THR A CA 1
ATOM 1199 C C . THR A 1 143 ? 15.040 4.045 -5.567 1.00 95.81 143 THR A C 1
ATOM 1201 O O . THR A 1 143 ? 15.907 4.802 -5.136 1.00 95.81 143 THR A O 1
ATOM 1204 N N . VAL A 1 144 ? 13.813 4.473 -5.855 1.00 97.81 144 VAL A N 1
ATOM 1205 C CA . VAL A 1 144 ? 13.405 5.880 -5.777 1.00 97.81 144 VAL A CA 1
ATOM 1206 C C . VAL A 1 144 ? 12.281 6.024 -4.767 1.00 97.81 144 VAL A C 1
ATOM 1208 O O . VAL A 1 144 ? 11.319 5.277 -4.826 1.00 97.81 144 VAL A O 1
ATOM 1211 N N . THR A 1 145 ? 12.343 7.007 -3.874 1.00 98.12 145 THR A N 1
ATOM 1212 C CA . THR A 1 145 ? 11.201 7.352 -3.015 1.00 98.12 145 THR A CA 1
ATOM 1213 C C . THR A 1 145 ? 10.330 8.408 -3.693 1.00 98.12 145 THR A C 1
ATOM 1215 O O . THR A 1 145 ? 10.809 9.484 -4.053 1.00 98.12 145 THR A O 1
ATOM 1218 N N . GLY A 1 146 ? 9.045 8.107 -3.844 1.00 97.81 146 GLY A N 1
ATOM 1219 C CA . GLY A 1 146 ? 7.992 9.025 -4.257 1.00 97.81 146 GLY A CA 1
ATOM 1220 C C . GLY A 1 146 ? 7.114 9.460 -3.084 1.00 97.81 146 GLY A C 1
ATOM 1221 O O . GLY A 1 146 ? 7.106 8.843 -2.017 1.00 97.81 146 GLY A O 1
ATOM 1222 N N . ILE A 1 147 ? 6.344 10.528 -3.306 1.00 97.69 147 ILE A N 1
ATOM 1223 C CA . ILE A 1 147 ? 5.268 10.954 -2.407 1.00 97.69 147 ILE A CA 1
ATOM 1224 C C . ILE A 1 147 ? 3.946 11.046 -3.164 1.00 97.69 147 ILE A C 1
ATOM 1226 O O . ILE A 1 147 ? 3.917 11.439 -4.331 1.00 97.69 147 ILE A O 1
ATOM 1230 N N . ALA A 1 148 ? 2.846 10.705 -2.502 1.00 97.62 148 ALA A N 1
ATOM 1231 C CA . ALA A 1 148 ? 1.493 10.857 -3.022 1.00 97.62 148 ALA A CA 1
ATOM 1232 C C . ALA A 1 148 ? 0.580 11.471 -1.958 1.00 97.62 148 ALA A C 1
ATOM 1234 O O . ALA A 1 148 ? 0.759 11.245 -0.763 1.00 97.62 148 ALA A O 1
ATOM 1235 N N . LYS A 1 149 ? -0.420 12.243 -2.386 1.00 97.88 149 LYS A N 1
ATOM 1236 C CA . LYS A 1 149 ? -1.490 12.707 -1.499 1.00 97.88 149 LYS A CA 1
ATOM 1237 C C . LYS A 1 149 ? -2.641 11.707 -1.555 1.00 97.88 149 LYS A C 1
ATOM 1239 O O . LYS A 1 149 ? -3.136 11.412 -2.638 1.00 97.88 149 LYS A O 1
ATOM 1244 N N . VAL A 1 150 ? -3.078 11.228 -0.396 1.00 97.88 150 VAL A N 1
ATOM 1245 C CA . VAL A 1 150 ? -4.256 10.365 -0.244 1.00 97.88 150 VAL A CA 1
ATOM 1246 C C . VAL A 1 150 ? -5.379 11.198 0.361 1.00 97.88 150 VAL A C 1
ATOM 1248 O O . VAL A 1 150 ? -5.156 11.908 1.343 1.00 97.88 150 VAL A O 1
ATOM 1251 N N . ILE A 1 151 ? -6.567 11.131 -0.234 1.00 97.81 151 ILE A N 1
ATOM 1252 C CA . ILE A 1 151 ? -7.785 11.808 0.223 1.00 97.81 151 ILE A CA 1
ATOM 1253 C C . ILE A 1 151 ? -8.875 10.741 0.319 1.00 97.81 151 ILE A C 1
ATOM 1255 O O . ILE A 1 151 ? -9.027 9.950 -0.611 1.00 97.81 151 ILE A O 1
ATOM 1259 N N . VAL A 1 152 ? -9.601 10.709 1.436 1.00 97.06 152 VAL A N 1
ATOM 1260 C CA . VAL A 1 152 ? -10.769 9.837 1.621 1.00 97.06 152 VAL A CA 1
ATOM 1261 C C . VAL A 1 152 ? -12.026 10.696 1.658 1.00 97.06 152 VAL A C 1
ATOM 1263 O O . VAL A 1 152 ? -12.113 11.644 2.442 1.00 97.06 152 VAL A O 1
ATOM 1266 N N . GLU A 1 153 ? -12.979 10.353 0.799 1.00 93.25 153 GLU A N 1
ATOM 1267 C CA . GLU A 1 153 ? -14.267 11.027 0.640 1.00 93.25 153 GLU A CA 1
ATOM 1268 C C . GLU A 1 153 ? -15.384 10.065 1.064 1.00 93.25 153 GLU A C 1
ATOM 1270 O O . GLU A 1 153 ? -15.281 8.859 0.823 1.00 93.25 153 GLU A O 1
ATOM 1275 N N . PHE A 1 154 ? -16.405 10.603 1.734 1.00 84.62 154 PHE A N 1
ATOM 1276 C CA . PHE A 1 154 ? -17.568 9.884 2.260 1.00 84.62 154 PHE A CA 1
ATOM 1277 C C . PHE A 1 154 ? -18.843 10.371 1.578 1.00 84.62 154 PHE A C 1
ATOM 1279 O O . PHE A 1 154 ? -18.911 11.593 1.302 1.00 84.62 154 PHE A O 1
#

Foldseek 3Di:
DFDWDDPPVPDIDTDPDDQDDADCVAQQNPHWAFFEDWDAAPVLWTKGKTKGKDFADDDPDQPDPPLRIAIFIWIFIAGNVGRSHTPDIDRHGPDWQDDCQQALTPVRPPRVPPQQHGNDWGWHDWDDDDRQKIWTWTDRSVHDIDIDIGHDDD

InterPro domains:
  IPR007184 Mannoside phosphorylase [PF04041] (3-152)
  IPR007184 Mannoside phosphorylase [PTHR34106] (2-151)
  IPR023296 Glycosyl hydrolase, five-bladed beta-propeller domain superfamily [G3DSA:2.115.10.20] (1-153)
  IPR023296 Glycosyl hydrolase, five-bladed beta-propeller domain superfamily [SSF75005] (6-150)

pLDDT: mean 93.55, std 8.48, range [53.94, 98.62]